Protein AF-A0A2H1K3A2-F1 (afdb_monomer_lite)

Secondary structure (DSSP, 8-state):
--PPPS----TT--TT-EEEEE-TTT--EEEEEEEE-TTSSSEEEEEPPHHHHHHHHT----

Radius of gyration: 13.34 Å; chains: 1; bounding box: 29×28×38 Å

Organism: NCBI:txid1255617

Foldseek 3Di:
DDDDDPDPDPVPDDQQDWDWDQDPVPRDTFIWGWHADPVNPDIDIDTDDPVRVVVVVPPDDD

Sequence (62 aa):
MTGVNEDFYQPATQPGDIIEVEDEETGEMVKHIIYLDEFGNGTKTRPLTEEELEDLDEAPED

Structure (mmCIF, N/CA/C/O backbone):
data_AF-A0A2H1K3A2-F1
#
_entry.id   AF-A0A2H1K3A2-F1
#
loop_
_atom_site.group_PDB
_atom_site.id
_atom_site.type_symbol
_atom_site.label_atom_id
_atom_site.label_alt_id
_atom_site.label_comp_id
_atom_site.label_asym_id
_atom_site.label_entity_id
_atom_site.label_seq_id
_atom_site.pdbx_PDB_ins_code
_atom_site.Cartn_x
_atom_site.Cartn_y
_atom_site.Cartn_z
_atom_site.occupancy
_atom_site.B_iso_or_equiv
_atom_site.auth_seq_id
_atom_site.auth_comp_id
_atom_site.auth_asym_id
_atom_site.auth_atom_id
_atom_site.pdbx_PDB_model_num
ATOM 1 N N . MET A 1 1 ? -15.161 -10.618 16.717 1.00 48.38 1 MET A N 1
ATOM 2 C CA . MET A 1 1 ? -13.754 -11.055 16.605 1.00 48.38 1 MET A CA 1
ATOM 3 C C . MET A 1 1 ? -13.634 -11.917 15.362 1.00 48.38 1 MET A C 1
ATOM 5 O O . MET A 1 1 ? -13.793 -13.128 15.439 1.00 48.38 1 MET A O 1
ATOM 9 N N . THR A 1 2 ? -13.433 -11.283 14.216 1.00 42.03 2 THR A N 1
ATOM 10 C CA . THR A 1 2 ? -13.065 -11.944 12.962 1.00 42.03 2 THR A CA 1
ATOM 11 C C . THR A 1 2 ? -11.953 -11.082 12.406 1.00 42.03 2 THR A C 1
ATOM 13 O O . THR A 1 2 ? -12.233 -10.027 11.851 1.00 42.03 2 THR A O 1
ATOM 16 N N . GLY A 1 3 ? -10.715 -11.466 12.721 1.00 45.06 3 GLY A N 1
ATOM 17 C CA . GLY A 1 3 ? -9.534 -10.794 12.203 1.00 45.06 3 GLY A CA 1
ATOM 18 C C . GLY A 1 3 ? -9.570 -10.850 10.687 1.00 45.06 3 GLY A C 1
ATOM 19 O O . GLY A 1 3 ? -9.736 -11.929 10.107 1.00 45.06 3 GLY A O 1
ATOM 20 N N . VAL A 1 4 ? -9.487 -9.682 10.069 1.00 48.03 4 VAL A N 1
ATOM 21 C CA . VAL A 1 4 ? -9.212 -9.576 8.647 1.00 48.03 4 VAL A CA 1
ATOM 22 C C . VAL A 1 4 ? -7.704 -9.800 8.498 1.00 48.03 4 VAL A C 1
ATOM 24 O O . VAL A 1 4 ? -6.901 -9.301 9.280 1.00 48.03 4 VAL A O 1
ATOM 27 N N . ASN A 1 5 ? -7.363 -10.734 7.613 1.00 43.59 5 ASN A N 1
ATOM 28 C CA . ASN A 1 5 ? -6.094 -11.455 7.555 1.00 43.59 5 ASN A CA 1
ATOM 29 C C . ASN A 1 5 ? -4.876 -10.557 7.291 1.00 43.59 5 ASN A C 1
ATOM 31 O O . ASN A 1 5 ? -4.936 -9.664 6.452 1.00 43.59 5 ASN A O 1
ATOM 35 N N . GLU A 1 6 ? -3.744 -10.932 7.894 1.00 49.41 6 GLU A N 1
ATOM 36 C CA . GLU A 1 6 ? -2.377 -10.410 7.695 1.00 49.41 6 GLU A CA 1
ATOM 37 C C . GLU A 1 6 ? -1.826 -10.537 6.254 1.00 49.41 6 GLU A C 1
ATOM 39 O O . GLU A 1 6 ? -0.664 -10.238 6.013 1.00 49.41 6 GLU A O 1
ATOM 44 N N . ASP A 1 7 ? -2.651 -10.923 5.281 1.00 53.00 7 ASP A N 1
ATOM 45 C CA . ASP A 1 7 ? -2.287 -11.098 3.876 1.00 53.00 7 ASP A CA 1
ATOM 46 C C . ASP A 1 7 ? -3.414 -10.539 2.995 1.00 53.00 7 ASP A C 1
ATOM 48 O O . ASP A 1 7 ? -4.227 -11.283 2.438 1.00 53.00 7 ASP A O 1
ATOM 52 N N . PHE A 1 8 ? -3.498 -9.214 2.849 1.00 58.00 8 PHE A N 1
ATOM 53 C CA . PHE A 1 8 ? -4.364 -8.602 1.833 1.00 58.00 8 PHE A CA 1
ATOM 54 C C . PHE A 1 8 ? -3.706 -8.744 0.448 1.00 58.00 8 PHE A C 1
ATOM 56 O O . PHE A 1 8 ? -3.285 -7.782 -0.187 1.00 58.00 8 PHE A O 1
ATOM 63 N N . TYR A 1 9 ? -3.564 -9.990 -0.012 1.00 51.28 9 TYR A N 1
ATOM 64 C CA . TYR A 1 9 ? -3.117 -10.310 -1.362 1.00 51.28 9 TYR A CA 1
ATOM 65 C C . TYR A 1 9 ? -4.299 -10.114 -2.312 1.00 51.28 9 TYR A C 1
ATOM 67 O O . TYR A 1 9 ? -5.163 -10.986 -2.437 1.00 51.28 9 TYR A O 1
ATOM 75 N N . GLN A 1 10 ? -4.363 -8.966 -2.984 1.00 56.88 10 GLN A N 1
ATOM 76 C CA . GLN A 1 10 ? -5.246 -8.816 -4.135 1.00 56.88 10 GLN A CA 1
ATOM 77 C C . GLN A 1 10 ? -4.611 -9.575 -5.318 1.00 56.88 10 GLN A C 1
ATOM 79 O O . GLN A 1 10 ? -3.516 -9.226 -5.752 1.00 56.88 10 GLN A O 1
ATOM 84 N N . PRO A 1 11 ? -5.246 -10.632 -5.863 1.00 52.34 11 PRO A N 1
ATOM 85 C CA . PRO A 1 11 ? -4.610 -11.567 -6.803 1.00 52.34 11 PRO A CA 1
ATOM 86 C C . PRO A 1 11 ? -4.307 -11.002 -8.209 1.00 52.34 11 PRO A C 1
ATOM 88 O O . PRO A 1 11 ? -4.079 -11.769 -9.142 1.00 52.34 11 PRO A O 1
ATOM 91 N N . ALA A 1 12 ? -4.276 -9.680 -8.378 1.00 58.19 12 ALA A N 1
ATOM 92 C CA . ALA A 1 12 ? -3.947 -9.001 -9.629 1.00 58.19 12 ALA A CA 1
ATOM 93 C C . ALA A 1 12 ? -3.026 -7.781 -9.447 1.00 58.19 12 ALA A C 1
ATOM 95 O O . ALA A 1 12 ? -2.885 -7.007 -10.386 1.00 58.19 12 ALA A O 1
ATOM 96 N N . THR A 1 13 ? -2.411 -7.601 -8.275 1.00 68.44 13 THR A N 1
ATOM 97 C CA . THR A 1 13 ? -1.601 -6.409 -7.997 1.00 68.44 13 THR A CA 1
ATOM 98 C C . THR A 1 13 ? -0.100 -6.668 -8.112 1.00 68.44 13 THR A C 1
ATOM 100 O O . THR A 1 13 ? 0.407 -7.681 -7.618 1.00 68.44 13 THR A O 1
ATOM 103 N N . GLN A 1 14 ? 0.615 -5.743 -8.743 1.00 78.94 14 GLN A N 1
ATOM 104 C CA . GLN A 1 14 ? 2.056 -5.753 -8.980 1.00 78.94 14 GLN A CA 1
ATOM 105 C C . GLN A 1 14 ? 2.772 -4.681 -8.140 1.00 78.94 14 GLN A C 1
ATOM 107 O O . GLN A 1 14 ? 2.151 -3.733 -7.663 1.00 78.94 14 GLN A O 1
ATOM 112 N N . PRO A 1 15 ? 4.096 -4.803 -7.933 1.00 83.38 15 PRO A N 1
ATOM 113 C CA . PRO A 1 15 ? 4.882 -3.715 -7.363 1.00 83.38 15 PRO A CA 1
ATOM 114 C C . PRO A 1 15 ? 4.722 -2.429 -8.183 1.00 83.38 15 PRO A C 1
ATOM 116 O O . PRO A 1 15 ? 4.938 -2.446 -9.393 1.00 83.38 15 PRO A O 1
ATOM 119 N N . GLY A 1 16 ? 4.391 -1.331 -7.511 1.00 83.25 16 GLY A N 1
ATOM 120 C CA . GLY A 1 16 ? 4.048 -0.042 -8.111 1.00 83.25 16 GLY A CA 1
ATOM 121 C C . GLY A 1 16 ? 2.545 0.234 -8.164 1.00 83.25 16 GLY A C 1
ATOM 122 O O . GLY A 1 16 ? 2.168 1.392 -8.312 1.00 83.25 16 GLY A O 1
ATOM 123 N N . ASP A 1 17 ? 1.695 -0.782 -7.993 1.00 86.06 17 ASP A N 1
ATOM 124 C CA . ASP A 1 17 ? 0.248 -0.581 -7.964 1.00 86.06 17 ASP A CA 1
ATOM 125 C C . ASP A 1 17 ? -0.191 0.098 -6.666 1.00 86.06 17 ASP A C 1
ATOM 127 O O . ASP A 1 17 ? 0.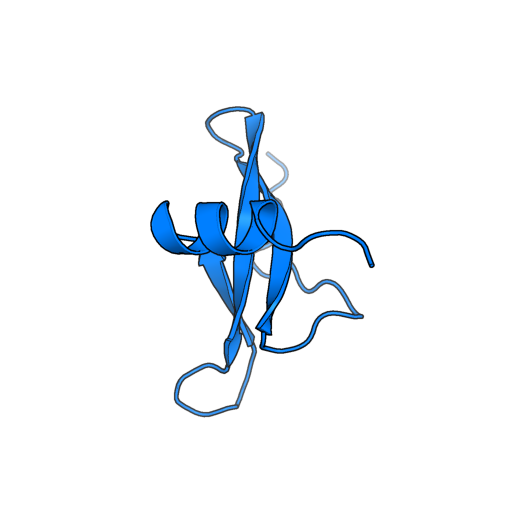369 -0.132 -5.586 1.00 86.06 17 ASP A O 1
ATOM 131 N N . ILE A 1 18 ? -1.243 0.904 -6.784 1.00 87.94 18 ILE A N 1
ATOM 132 C CA . ILE A 1 18 ? -1.898 1.568 -5.662 1.00 87.94 18 ILE A CA 1
ATOM 133 C C . ILE A 1 18 ? -3.245 0.908 -5.421 1.00 87.94 18 ILE A C 1
ATOM 135 O O . ILE A 1 18 ? -4.029 0.700 -6.346 1.00 87.94 18 ILE A O 1
ATOM 139 N N . ILE A 1 19 ? -3.499 0.585 -4.161 1.00 84.81 19 ILE A N 1
ATOM 140 C CA . ILE A 1 19 ? -4.732 -0.038 -3.692 1.00 84.81 19 ILE A CA 1
ATOM 141 C C . ILE A 1 19 ? -5.391 0.853 -2.649 1.00 84.81 19 ILE A C 1
ATOM 143 O O . ILE A 1 19 ? -4.710 1.552 -1.906 1.00 84.81 19 ILE A O 1
ATOM 147 N N . GLU A 1 20 ? -6.711 0.799 -2.557 1.00 86.88 20 GLU A N 1
ATOM 148 C CA . GLU A 1 20 ? -7.457 1.442 -1.478 1.00 86.88 20 GLU A CA 1
ATOM 149 C C . GLU A 1 20 ? -7.791 0.405 -0.404 1.00 86.88 20 GLU A C 1
ATOM 151 O O . GLU A 1 20 ? -8.331 -0.665 -0.701 1.00 86.88 20 GLU A O 1
ATOM 156 N N . VAL A 1 21 ? -7.441 0.717 0.841 1.00 84.31 21 VAL A N 1
ATOM 157 C CA . VAL A 1 21 ? -7.641 -0.132 2.016 1.00 84.31 21 VAL A CA 1
ATOM 158 C C . VAL A 1 21 ? -8.476 0.645 3.023 1.00 84.31 21 VAL A C 1
ATOM 160 O O . VAL A 1 21 ? -8.184 1.801 3.303 1.00 84.31 21 VAL A O 1
ATOM 163 N N . GLU A 1 22 ? -9.519 0.024 3.560 1.00 85.50 22 GLU A N 1
ATOM 164 C CA . GLU A 1 22 ? -10.298 0.613 4.649 1.00 85.50 22 GLU A CA 1
ATOM 165 C C . GLU A 1 22 ? -9.488 0.535 5.950 1.00 85.50 22 GLU A C 1
ATOM 167 O O . GLU A 1 22 ? -9.067 -0.549 6.362 1.00 85.50 22 GLU A O 1
ATOM 1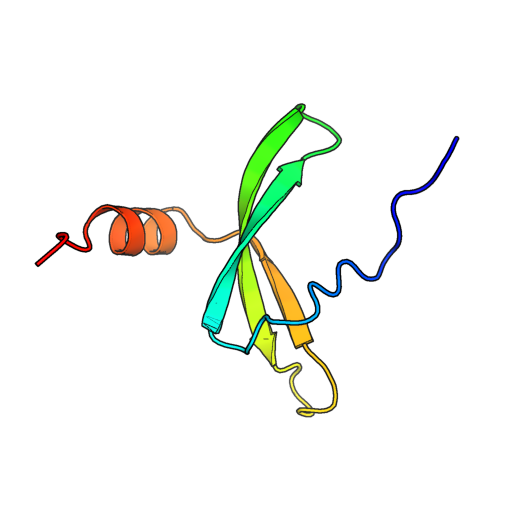72 N N . ASP A 1 23 ? -9.253 1.680 6.583 1.00 81.44 23 ASP A N 1
ATOM 173 C CA . ASP A 1 23 ? -8.629 1.765 7.897 1.00 81.44 23 ASP A CA 1
ATOM 174 C C . ASP A 1 23 ? -9.629 1.286 8.960 1.00 81.44 23 ASP A C 1
ATOM 176 O O . ASP A 1 23 ? -10.706 1.856 9.125 1.00 81.44 23 ASP A O 1
ATOM 180 N N . GLU A 1 24 ? -9.298 0.216 9.687 1.00 78.94 24 GLU A N 1
ATOM 181 C CA . GLU A 1 24 ? -10.205 -0.370 10.683 1.00 78.94 24 GLU A CA 1
ATOM 182 C C . GLU A 1 24 ? -10.427 0.523 11.923 1.00 78.94 24 GLU A C 1
ATOM 184 O O . GLU A 1 24 ? -11.402 0.319 12.654 1.00 78.94 24 GLU A O 1
ATOM 189 N N . GLU A 1 25 ? -9.542 1.488 12.195 1.00 78.38 25 GLU A N 1
ATOM 190 C CA . GLU A 1 25 ? -9.641 2.407 13.335 1.00 78.38 25 GLU A CA 1
ATOM 191 C C . GLU A 1 25 ? -10.554 3.598 13.022 1.00 78.38 25 GLU A C 1
ATOM 193 O O . GLU A 1 25 ? -11.358 4.002 13.871 1.00 78.38 25 GLU A O 1
ATOM 198 N N . THR A 1 26 ? -10.464 4.143 11.807 1.00 83.56 26 THR A N 1
ATOM 199 C CA . THR A 1 26 ? -11.220 5.341 11.400 1.00 83.56 26 THR A CA 1
ATOM 200 C C . THR A 1 26 ? -12.419 5.038 10.499 1.00 83.56 26 THR A C 1
ATOM 202 O O . THR A 1 26 ? -13.369 5.824 10.467 1.00 83.56 26 THR A O 1
ATOM 205 N N . GLY A 1 27 ? -12.417 3.896 9.807 1.00 85.69 27 GLY A N 1
ATOM 206 C CA . GLY A 1 27 ? -13.379 3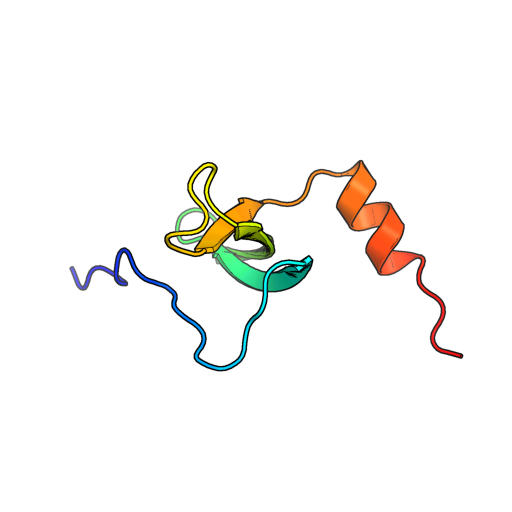.545 8.758 1.00 85.69 27 GLY A CA 1
ATOM 207 C C . GLY A 1 27 ? -13.172 4.319 7.451 1.00 85.69 27 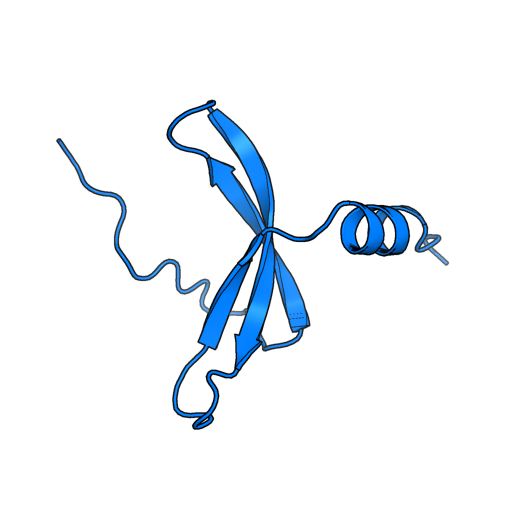GLY A C 1
ATOM 208 O O . GLY A 1 27 ? -14.079 4.369 6.620 1.00 85.69 27 GLY A O 1
ATOM 209 N N . GLU A 1 28 ? -12.027 4.985 7.282 1.00 84.31 28 GLU A N 1
ATOM 210 C CA . GLU A 1 28 ? -11.714 5.771 6.086 1.00 84.31 28 GLU A CA 1
ATOM 211 C C . GLU A 1 28 ? -10.940 4.939 5.057 1.00 84.31 28 GLU A C 1
ATOM 213 O O . GLU A 1 28 ? -10.149 4.067 5.405 1.00 84.31 28 GLU A O 1
ATOM 218 N N . MET A 1 29 ? -11.150 5.216 3.769 1.00 84.19 29 MET A N 1
ATOM 219 C CA . MET A 1 29 ? -10.393 4.569 2.694 1.00 84.19 29 MET A CA 1
ATOM 220 C C . MET A 1 29 ? -9.036 5.257 2.533 1.00 84.19 29 MET A C 1
ATOM 222 O O . MET A 1 29 ? -8.972 6.437 2.188 1.00 84.19 29 MET A O 1
ATOM 226 N N . VAL A 1 30 ? -7.955 4.512 2.747 1.00 84.94 30 VAL A N 1
ATOM 227 C CA . VAL A 1 30 ? -6.572 4.987 2.648 1.00 84.94 30 VAL A CA 1
ATOM 228 C C . VAL A 1 30 ? -5.883 4.305 1.470 1.00 84.94 30 VAL A C 1
ATOM 230 O O . VAL A 1 30 ? -5.938 3.086 1.306 1.00 84.94 30 VAL A O 1
ATOM 233 N N . LYS A 1 31 ? -5.207 5.091 0.628 1.00 86.94 31 LYS A N 1
ATOM 234 C CA . LYS A 1 31 ? -4.454 4.564 -0.515 1.00 86.94 31 LYS A CA 1
ATOM 235 C C . LYS A 1 31 ? -3.077 4.053 -0.062 1.00 86.94 31 LYS A C 1
ATOM 237 O O . LYS A 1 31 ? -2.319 4.754 0.610 1.00 86.94 31 LYS A O 1
ATOM 242 N N . HIS A 1 32 ? -2.746 2.823 -0.435 1.00 89.56 32 HIS A N 1
ATOM 243 C CA . HIS A 1 32 ? -1.485 2.147 -0.141 1.00 89.56 32 HIS A CA 1
ATOM 244 C C . HIS A 1 32 ? -0.759 1.797 -1.440 1.00 89.56 32 HIS A C 1
ATOM 246 O O . HIS A 1 32 ? -1.387 1.350 -2.396 1.00 89.56 32 HIS A O 1
ATOM 252 N N . ILE A 1 33 ? 0.569 1.924 -1.454 1.00 88.19 33 ILE A N 1
ATOM 253 C CA . ILE A 1 33 ? 1.414 1.460 -2.559 1.00 88.19 33 ILE A CA 1
ATOM 254 C C . ILE A 1 33 ? 1.996 0.084 -2.259 1.00 88.19 33 ILE A C 1
ATOM 256 O O . ILE A 1 33 ? 2.474 -0.189 -1.150 1.00 88.19 33 ILE A O 1
ATOM 260 N N . ILE A 1 34 ? 1.980 -0.775 -3.272 1.00 87.56 34 ILE A N 1
ATOM 261 C CA . ILE A 1 34 ? 2.593 -2.096 -3.232 1.00 87.56 34 ILE A CA 1
ATOM 262 C C . ILE A 1 34 ? 4.042 -1.988 -3.692 1.00 87.56 34 ILE A C 1
ATOM 264 O O . ILE A 1 34 ? 4.345 -1.421 -4.737 1.00 87.56 34 ILE A O 1
ATOM 268 N N . TYR A 1 35 ? 4.959 -2.576 -2.937 1.00 84.88 35 TYR A N 1
ATOM 269 C CA . TYR A 1 35 ? 6.381 -2.589 -3.257 1.00 84.88 35 TYR A CA 1
ATOM 270 C C . TYR A 1 35 ? 6.986 -3.974 -3.027 1.00 84.88 35 TYR A C 1
ATOM 272 O O . TYR A 1 35 ? 6.445 -4.799 -2.289 1.00 84.88 35 TYR A O 1
ATOM 280 N N . LEU A 1 36 ? 8.108 -4.256 -3.693 1.00 84.56 36 LEU A N 1
ATOM 281 C CA . LEU A 1 36 ? 8.863 -5.483 -3.449 1.00 84.56 36 LEU A CA 1
ATOM 282 C C . LEU A 1 36 ? 9.590 -5.386 -2.116 1.00 84.56 36 LEU A C 1
ATOM 284 O O . LEU A 1 36 ? 10.208 -4.367 -1.812 1.00 84.56 36 LEU A O 1
ATOM 288 N N . ASP A 1 37 ? 9.569 -6.475 -1.355 1.00 82.12 37 ASP A N 1
ATOM 289 C CA . ASP A 1 37 ? 10.450 -6.597 -0.202 1.00 82.12 37 ASP A CA 1
ATOM 290 C C . ASP A 1 37 ? 11.930 -6.538 -0.631 1.00 82.12 37 ASP A C 1
ATOM 292 O O . ASP A 1 37 ? 12.268 -6.850 -1.776 1.00 82.12 37 ASP A O 1
ATOM 296 N N . GLU A 1 38 ? 12.829 -6.208 0.298 1.00 78.31 38 GLU A N 1
ATOM 297 C CA . GLU A 1 38 ? 14.268 -5.990 0.052 1.00 78.31 38 GLU A CA 1
ATOM 298 C C . GLU A 1 38 ? 14.964 -7.189 -0.616 1.00 78.31 38 GLU A C 1
ATOM 300 O O . GLU A 1 38 ? 15.986 -7.047 -1.287 1.00 78.31 38 GLU A O 1
ATOM 305 N N . PHE A 1 39 ? 14.389 -8.380 -0.450 1.00 78.38 39 PHE A N 1
ATOM 306 C CA . PHE A 1 39 ? 14.899 -9.637 -0.986 1.00 78.38 39 PHE A CA 1
ATOM 307 C C . PHE A 1 39 ? 14.150 -10.130 -2.235 1.00 78.38 39 PHE A C 1
ATOM 309 O O . PHE A 1 39 ? 14.487 -11.191 -2.755 1.00 78.38 39 PHE A O 1
ATOM 316 N N . GLY A 1 40 ? 13.118 -9.417 -2.700 1.00 71.00 40 GLY A N 1
ATOM 317 C CA . GLY A 1 40 ? 12.311 -9.798 -3.868 1.00 71.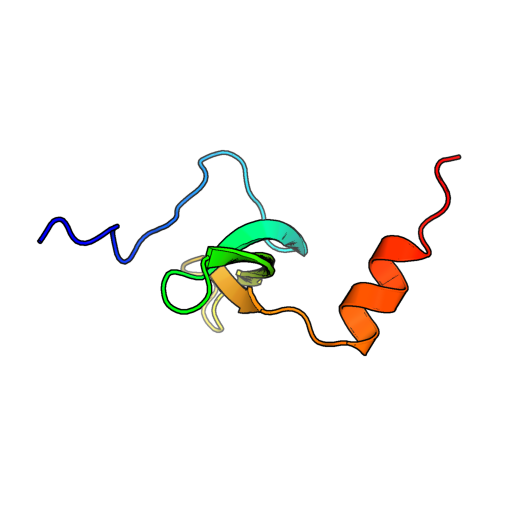00 40 GLY A CA 1
ATOM 318 C C . GLY A 1 40 ? 11.483 -11.079 -3.694 1.00 71.00 40 GLY A C 1
ATOM 319 O O . GLY A 1 40 ? 10.980 -11.618 -4.675 1.00 71.00 40 GLY A O 1
ATOM 320 N N . ASN A 1 41 ? 11.340 -11.577 -2.461 1.00 79.69 41 ASN A N 1
ATOM 321 C CA . ASN A 1 41 ? 10.630 -12.826 -2.150 1.00 79.69 41 ASN A CA 1
ATOM 322 C C . ASN A 1 41 ? 9.116 -12.642 -1.952 1.00 79.69 41 ASN A C 1
ATOM 324 O O . ASN A 1 41 ? 8.400 -13.624 -1.771 1.00 79.69 41 ASN A O 1
ATOM 328 N N . GLY A 1 42 ? 8.634 -11.400 -1.946 1.00 77.50 42 GLY A N 1
ATOM 329 C CA . GLY A 1 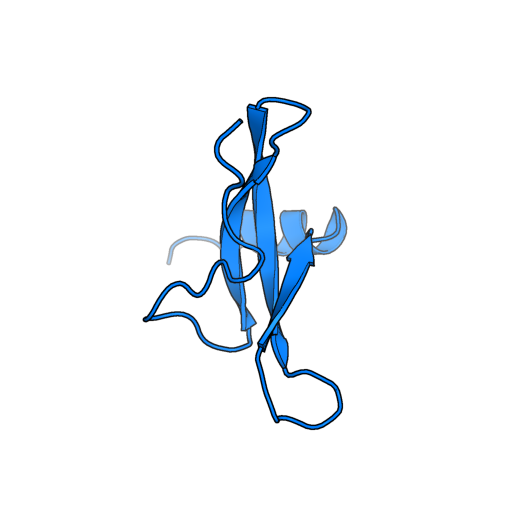42 ? 7.240 -11.067 -1.688 1.00 77.50 42 GLY A CA 1
ATOM 330 C C . GLY A 1 42 ? 6.954 -9.589 -1.916 1.00 77.50 42 GLY A C 1
ATOM 331 O O . GLY A 1 42 ? 7.869 -8.787 -2.132 1.00 77.50 42 GLY A O 1
ATOM 332 N N . THR A 1 43 ? 5.673 -9.245 -1.871 1.00 82.00 43 THR A N 1
ATOM 333 C CA . THR A 1 43 ? 5.181 -7.871 -1.933 1.00 82.00 43 THR A CA 1
ATOM 334 C C . THR A 1 43 ? 4.751 -7.403 -0.548 1.00 82.00 43 THR A C 1
ATOM 336 O O . THR A 1 43 ? 4.237 -8.179 0.256 1.00 82.00 43 THR A O 1
ATOM 339 N N . LYS A 1 44 ? 4.994 -6.127 -0.261 1.00 85.38 44 LYS A N 1
ATOM 340 C CA . LYS A 1 44 ? 4.551 -5.424 0.944 1.00 85.38 44 LYS A CA 1
ATOM 341 C C . LYS A 1 44 ? 3.748 -4.197 0.538 1.00 85.38 44 LYS A C 1
ATOM 343 O O . LYS A 1 44 ? 3.870 -3.718 -0.587 1.00 85.38 44 LYS A O 1
ATOM 348 N N . THR A 1 45 ? 2.947 -3.685 1.460 1.00 85.62 45 THR A N 1
ATOM 349 C CA . THR A 1 45 ? 2.155 -2.465 1.274 1.00 85.62 45 THR A CA 1
ATOM 350 C C . THR A 1 45 ? 2.546 -1.428 2.309 1.00 85.62 45 THR A C 1
ATOM 352 O O . THR A 1 45 ? 2.787 -1.777 3.466 1.00 85.62 45 THR A O 1
ATOM 355 N N . ARG A 1 46 ? 2.549 -0.155 1.924 1.00 87.25 46 ARG A N 1
ATOM 356 C CA . ARG A 1 46 ? 2.637 0.970 2.863 1.00 87.25 46 ARG A CA 1
ATOM 357 C C . ARG A 1 46 ? 1.625 2.050 2.478 1.00 87.25 46 ARG A C 1
ATOM 359 O O . ARG A 1 46 ? 1.343 2.163 1.284 1.00 87.25 46 ARG A O 1
ATOM 366 N N . PRO A 1 47 ? 1.120 2.847 3.433 1.00 88.75 47 PRO A N 1
ATOM 367 C CA . PRO A 1 47 ? 0.351 4.035 3.091 1.00 88.75 47 PRO A CA 1
ATOM 368 C C . PRO A 1 47 ? 1.202 4.982 2.235 1.00 88.75 47 PRO A C 1
ATOM 370 O O . PRO A 1 47 ? 2.433 5.049 2.387 1.00 88.75 47 PRO A O 1
ATOM 373 N N . LEU A 1 48 ? 0.545 5.670 1.307 1.00 87.06 48 LEU A N 1
ATOM 374 C CA . LEU A 1 48 ? 1.162 6.745 0.533 1.00 87.06 48 LEU A CA 1
ATOM 375 C C . LEU A 1 48 ? 1.416 7.963 1.425 1.00 87.06 48 LEU A C 1
ATOM 377 O O . LEU A 1 48 ? 0.693 8.200 2.396 1.00 87.06 48 LEU A O 1
ATOM 381 N N . THR A 1 49 ? 2.453 8.730 1.101 1.00 87.94 49 THR A N 1
ATOM 382 C CA . THR A 1 49 ? 2.671 10.043 1.722 1.00 87.94 49 THR A CA 1
ATOM 383 C C . THR A 1 49 ? 1.782 11.105 1.071 1.00 87.94 49 THR A C 1
ATOM 385 O O . THR A 1 49 ? 1.247 10.890 -0.012 1.00 87.94 49 THR A O 1
ATOM 388 N N . GLU A 1 50 ? 1.636 12.266 1.717 1.00 84.81 50 GLU A N 1
ATOM 389 C CA . GLU A 1 50 ? 0.889 13.406 1.156 1.00 84.81 50 GLU A CA 1
ATOM 390 C C . GLU A 1 50 ? 1.414 13.804 -0.234 1.00 84.81 50 GLU A C 1
ATOM 392 O O . GLU A 1 50 ? 0.626 13.941 -1.160 1.00 84.81 50 GLU A O 1
ATOM 397 N N . GLU A 1 51 ? 2.738 13.875 -0.409 1.00 84.88 51 GLU A N 1
ATOM 398 C CA . GLU A 1 51 ? 3.373 14.174 -1.703 1.00 84.88 51 GLU A CA 1
ATOM 399 C C . GLU A 1 51 ? 3.017 13.131 -2.780 1.00 84.88 51 GLU A C 1
ATOM 401 O O . GLU A 1 51 ? 2.659 13.486 -3.898 1.00 84.88 51 GLU A O 1
ATOM 406 N N . GLU A 1 52 ? 3.053 11.835 -2.444 1.00 83.81 52 GLU A N 1
ATOM 407 C CA . GLU A 1 52 ? 2.715 10.777 -3.406 1.00 83.81 52 GLU A CA 1
ATOM 408 C C . GLU A 1 52 ? 1.213 10.734 -3.731 1.00 83.81 52 GLU A C 1
ATOM 410 O O . GLU A 1 52 ? 0.830 10.291 -4.811 1.00 83.81 52 GLU A O 1
ATOM 415 N N . LEU A 1 53 ? 0.350 11.162 -2.806 1.00 83.94 53 LEU A N 1
ATOM 416 C CA . LEU A 1 53 ? -1.087 11.302 -3.052 1.00 83.94 53 LEU A CA 1
ATOM 417 C C . LEU A 1 53 ? -1.376 12.455 -4.017 1.00 83.94 53 LEU A C 1
ATOM 419 O O . LEU A 1 53 ? -2.187 12.286 -4.928 1.00 83.94 53 LEU A O 1
ATOM 423 N N . GLU A 1 54 ? -0.702 13.592 -3.833 1.00 83.38 54 GLU A N 1
ATOM 424 C CA . GLU A 1 54 ? -0.817 14.759 -4.715 1.00 83.38 54 GLU A CA 1
ATOM 425 C C . GLU A 1 54 ? -0.393 14.415 -6.151 1.00 83.38 54 GLU A C 1
ATOM 427 O O . GLU A 1 54 ? -1.139 14.698 -7.090 1.00 83.38 54 GLU A O 1
ATOM 432 N N . ASP A 1 55 ? 0.727 13.706 -6.315 1.00 80.50 55 ASP A N 1
ATOM 433 C CA . ASP A 1 55 ? 1.224 13.263 -7.626 1.00 80.50 55 ASP A CA 1
ATOM 434 C C . ASP A 1 55 ? 0.242 12.322 -8.361 1.00 80.50 55 ASP A C 1
ATOM 436 O O . ASP A 1 55 ? 0.217 12.273 -9.594 1.00 80.50 55 ASP A O 1
ATOM 440 N N . LEU A 1 56 ? -0.569 11.555 -7.623 1.00 76.31 56 LEU A N 1
ATOM 441 C CA . LEU A 1 56 ? -1.546 10.623 -8.198 1.00 76.31 56 LEU A CA 1
ATOM 442 C C . LEU A 1 56 ? -2.854 11.287 -8.598 1.00 76.31 56 LEU A C 1
ATOM 444 O O . LEU A 1 56 ? -3.428 10.924 -9.626 1.00 76.31 56 LEU A O 1
ATOM 448 N N . ASP A 1 57 ? -3.332 12.229 -7.792 1.00 69.44 57 ASP A N 1
ATOM 449 C CA . ASP A 1 57 ? -4.548 12.978 -8.105 1.00 69.44 57 ASP A CA 1
ATOM 450 C C . ASP A 1 57 ? -4.294 14.030 -9.207 1.00 69.44 57 ASP A C 1
ATOM 452 O O . ASP A 1 57 ? -5.239 14.467 -9.868 1.00 69.44 57 ASP A O 1
ATOM 456 N N . GLU A 1 58 ? -3.031 14.405 -9.458 1.00 65.38 58 GLU A N 1
ATOM 457 C CA . GLU A 1 58 ? -2.644 15.309 -10.550 1.00 65.38 58 GLU A CA 1
ATOM 458 C C . GLU A 1 58 ? -2.486 14.606 -11.911 1.00 65.38 58 GLU A C 1
ATOM 460 O O . GLU A 1 58 ? -2.391 15.298 -12.923 1.00 65.38 58 GLU A O 1
ATOM 465 N N . ALA A 1 59 ? -2.518 13.267 -11.997 1.00 57.91 59 ALA A N 1
ATOM 466 C CA . ALA A 1 59 ? -2.484 12.571 -13.286 1.00 57.91 59 ALA A CA 1
ATOM 467 C C . ALA A 1 59 ? -3.745 12.919 -14.114 1.00 57.91 59 ALA A C 1
ATOM 469 O O . ALA A 1 59 ? -4.840 12.450 -13.790 1.00 57.91 59 ALA A O 1
ATOM 470 N N . PRO A 1 60 ? -3.640 13.733 -15.186 1.00 53.00 60 PRO A N 1
ATOM 471 C CA . PRO A 1 60 ? -4.799 14.068 -15.992 1.00 53.00 60 PRO A CA 1
ATOM 472 C C . PRO A 1 60 ? -5.210 12.831 -16.797 1.00 53.00 60 PRO A C 1
ATOM 474 O O . PRO A 1 60 ? -4.374 12.197 -17.440 1.00 53.00 60 PRO A O 1
ATOM 477 N N . GLU A 1 61 ? -6.499 12.488 -16.766 1.00 58.19 61 GLU A N 1
ATOM 478 C CA . GLU A 1 61 ? -7.079 11.560 -17.738 1.00 58.19 61 GLU A CA 1
ATOM 479 C C . GLU A 1 61 ? -6.897 12.159 -19.147 1.00 58.19 61 GLU A C 1
ATOM 481 O O . GLU A 1 61 ? -7.545 13.153 -19.481 1.00 58.19 61 GLU A O 1
ATOM 486 N N . ASP A 1 62 ? -5.986 11.590 -19.942 1.00 51.91 62 ASP A N 1
ATOM 487 C CA . ASP A 1 62 ? -5.780 11.892 -21.372 1.00 51.91 62 ASP A CA 1
ATOM 488 C C . ASP A 1 62 ? -6.501 10.854 -22.255 1.00 51.91 62 ASP A C 1
ATOM 490 O O . ASP A 1 62 ? -6.306 9.632 -22.029 1.00 51.91 62 ASP A O 1
#

pLDDT: mean 74.57, std 14.5, range [42.03, 89.56]